Protein AF-A0A926PGA4-F1 (afdb_monomer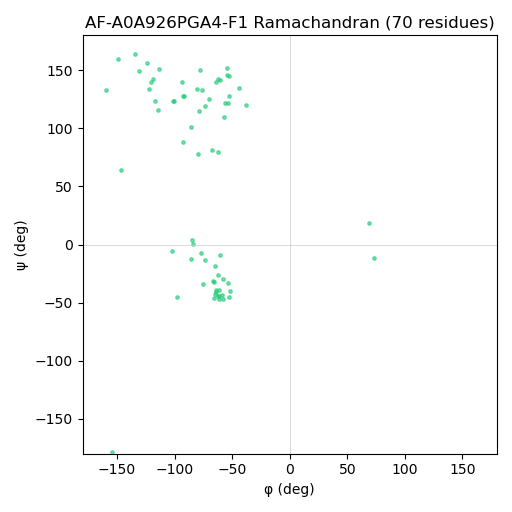)

Structure (mmCIF, N/CA/C/O backbone):
data_AF-A0A926PGA4-F1
#
_entry.id   AF-A0A926PGA4-F1
#
loop_
_atom_site.group_PDB
_atom_site.id
_atom_site.type_symbol
_atom_site.label_atom_id
_atom_site.label_alt_id
_atom_site.label_comp_id
_atom_site.label_asym_id
_atom_site.label_entity_id
_atom_site.label_seq_id
_atom_site.pdbx_PDB_ins_code
_atom_site.Cartn_x
_atom_site.Cartn_y
_atom_site.Cartn_z
_atom_site.occupancy
_atom_site.B_iso_or_equiv
_atom_site.auth_seq_id
_atom_site.auth_comp_id
_atom_site.auth_asym_id
_atom_site.auth_atom_id
_atom_site.pdbx_PDB_model_num
ATOM 1 N N . MET A 1 1 ? 22.662 -7.927 14.830 1.00 44.66 1 MET A N 1
ATOM 2 C CA . MET A 1 1 ? 21.879 -8.361 13.655 1.00 44.66 1 MET A CA 1
ATOM 3 C C . MET A 1 1 ? 20.485 -7.775 13.796 1.00 44.66 1 MET A C 1
ATOM 5 O O . MET A 1 1 ? 19.889 -8.017 14.840 1.00 44.66 1 MET A O 1
ATOM 9 N N . PRO A 1 2 ? 19.999 -6.945 12.859 1.00 51.06 2 PRO A N 1
ATOM 10 C CA . PRO A 1 2 ? 18.616 -6.477 12.907 1.00 51.06 2 PRO A CA 1
ATOM 11 C C . PRO A 1 2 ? 17.675 -7.677 12.746 1.00 51.06 2 PRO A C 1
ATOM 13 O O . PRO A 1 2 ? 17.974 -8.604 11.991 1.00 51.06 2 PRO A O 1
ATOM 16 N N . LEU A 1 3 ? 16.579 -7.693 13.505 1.00 54.66 3 LEU A N 1
ATOM 17 C CA . LEU A 1 3 ? 15.562 -8.737 13.386 1.00 54.66 3 LEU A CA 1
ATOM 18 C C . LEU A 1 3 ? 14.989 -8.717 11.957 1.00 54.66 3 LEU A C 1
ATOM 20 O O . LEU A 1 3 ? 14.739 -7.627 11.444 1.00 54.66 3 LEU A O 1
ATOM 24 N N . PRO A 1 4 ? 14.699 -9.876 11.335 1.00 57.78 4 PRO A N 1
ATOM 25 C CA . PRO A 1 4 ? 14.166 -9.956 9.965 1.00 57.78 4 PRO A CA 1
ATOM 26 C C . PRO A 1 4 ? 12.810 -9.247 9.775 1.00 57.78 4 PRO A C 1
ATOM 28 O O . PRO A 1 4 ? 12.354 -9.066 8.653 1.00 57.78 4 PRO A O 1
ATOM 31 N N . TRP A 1 5 ? 12.186 -8.812 10.872 1.00 52.47 5 TRP A N 1
ATOM 32 C CA . TRP A 1 5 ? 10.900 -8.116 10.916 1.00 52.47 5 TRP A CA 1
ATOM 33 C C . TRP A 1 5 ? 11.021 -6.602 11.117 1.00 52.47 5 TRP A C 1
ATOM 35 O O . TRP A 1 5 ? 10.019 -5.892 11.060 1.00 52.47 5 TRP A O 1
ATOM 45 N N . GLN A 1 6 ? 12.232 -6.080 11.336 1.00 50.66 6 GLN A N 1
ATOM 46 C CA . GLN A 1 6 ? 12.489 -4.651 11.192 1.00 50.66 6 GLN A CA 1
ATOM 47 C C . GLN A 1 6 ? 12.656 -4.374 9.707 1.00 50.66 6 GLN A C 1
ATOM 49 O O . GLN A 1 6 ? 13.773 -4.262 9.213 1.00 50.66 6 GLN A O 1
ATOM 54 N N . ASN A 1 7 ? 11.530 -4.316 8.996 1.00 56.34 7 ASN A N 1
ATOM 55 C CA . ASN A 1 7 ? 11.519 -3.860 7.619 1.00 56.34 7 ASN A CA 1
ATOM 56 C C . ASN A 1 7 ? 12.118 -2.443 7.628 1.00 56.34 7 ASN A C 1
ATOM 58 O O . ASN A 1 7 ? 11.498 -1.548 8.223 1.00 56.34 7 ASN A O 1
ATOM 62 N N . PRO A 1 8 ? 13.334 -2.225 7.087 1.00 62.22 8 PRO A N 1
ATOM 63 C CA . PRO A 1 8 ? 13.853 -0.876 6.975 1.00 62.22 8 PRO A CA 1
ATOM 64 C C . PRO A 1 8 ? 12.810 -0.054 6.221 1.00 62.22 8 PRO A C 1
ATOM 66 O O . PRO A 1 8 ? 12.086 -0.581 5.370 1.00 62.22 8 PRO A O 1
ATOM 69 N N . LEU A 1 9 ? 12.691 1.229 6.570 1.00 59.25 9 LEU A N 1
ATOM 70 C CA . LEU A 1 9 ? 11.870 2.150 5.789 1.00 59.25 9 LEU A CA 1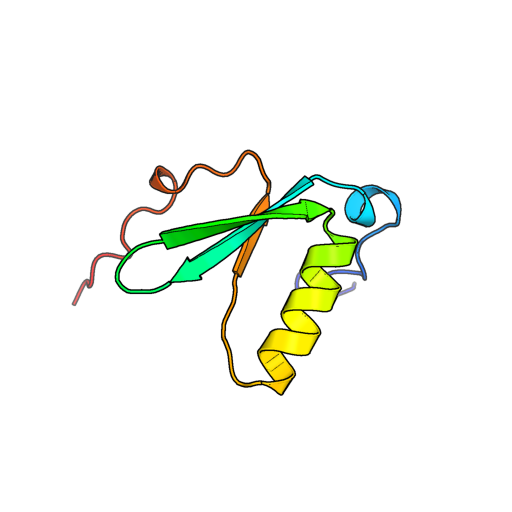
ATOM 71 C C . LEU A 1 9 ? 12.169 1.907 4.301 1.00 59.25 9 LEU A C 1
ATOM 73 O O . LEU A 1 9 ? 13.344 1.732 3.961 1.00 59.25 9 LEU A O 1
ATOM 77 N N . PRO A 1 10 ? 11.139 1.818 3.443 1.00 65.44 10 PRO A N 1
ATOM 78 C CA . PRO A 1 10 ? 11.343 1.457 2.051 1.00 65.44 10 PRO A CA 1
ATOM 79 C C . PRO A 1 10 ? 12.398 2.385 1.454 1.00 65.44 10 PRO A C 1
ATOM 81 O O . PRO A 1 10 ? 12.301 3.604 1.599 1.00 65.44 10 PRO A O 1
ATOM 84 N N . LEU A 1 11 ? 13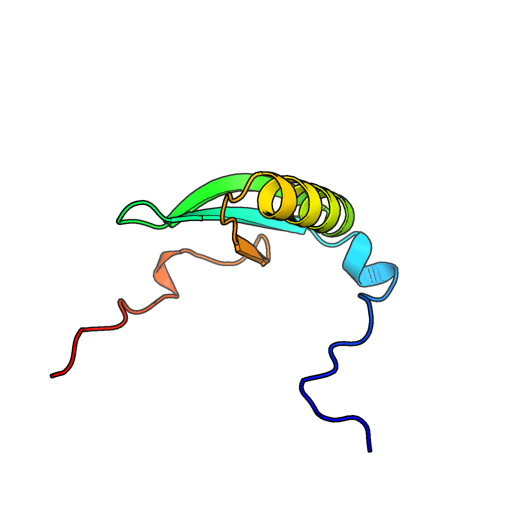.423 1.796 0.836 1.00 71.88 11 LEU A N 1
ATOM 85 C CA . LEU A 1 11 ? 14.434 2.548 0.097 1.00 71.88 11 LEU A CA 1
ATOM 86 C C . LEU A 1 11 ? 13.738 3.432 -0.948 1.00 71.88 11 LEU A C 1
ATOM 88 O O . LEU A 1 11 ? 12.669 3.077 -1.447 1.00 71.88 11 LEU A O 1
ATOM 92 N N . ASP A 1 12 ? 14.356 4.556 -1.304 1.00 72.50 12 ASP A N 1
ATOM 93 C CA . ASP A 1 12 ? 13.788 5.534 -2.246 1.00 72.50 12 ASP A CA 1
ATOM 94 C C . ASP A 1 12 ? 13.364 4.896 -3.585 1.00 72.50 12 ASP A C 1
ATOM 96 O O . ASP A 1 12 ? 12.326 5.213 -4.161 1.00 72.50 12 ASP A O 1
ATOM 100 N N . GLU A 1 13 ? 14.096 3.873 -4.021 1.00 70.25 13 GLU A N 1
ATOM 101 C CA . GLU A 1 13 ? 13.747 3.064 -5.187 1.00 70.25 13 GLU A CA 1
ATOM 102 C C . GLU A 1 13 ? 12.400 2.331 -5.018 1.00 70.25 13 GLU A C 1
ATOM 104 O O . GLU A 1 13 ? 11.513 2.424 -5.874 1.00 70.25 13 GLU A O 1
ATOM 109 N N . TYR A 1 14 ? 12.176 1.687 -3.868 1.00 73.81 14 TYR A N 1
ATOM 110 C CA . TYR A 1 14 ? 10.920 0.997 -3.556 1.00 73.81 14 TYR A CA 1
ATOM 111 C C . TYR A 1 14 ? 9.739 1.958 -3.432 1.00 73.81 14 TYR A C 1
ATOM 113 O O . TYR A 1 14 ? 8.621 1.622 -3.815 1.00 73.81 14 TYR A O 1
ATOM 121 N N . ILE A 1 15 ? 9.975 3.181 -2.957 1.00 79.75 15 ILE A N 1
ATOM 122 C CA . ILE A 1 15 ? 8.963 4.239 -2.828 1.00 79.75 15 ILE A CA 1
ATOM 123 C C . ILE A 1 15 ? 8.316 4.568 -4.191 1.00 79.75 15 ILE A C 1
ATOM 125 O O . ILE A 1 15 ? 7.126 4.912 -4.249 1.00 79.75 15 ILE A O 1
ATOM 129 N N . THR A 1 16 ? 9.059 4.396 -5.291 1.00 85.06 16 THR A N 1
ATOM 130 C CA . THR A 1 16 ? 8.566 4.601 -6.664 1.00 85.06 16 THR A CA 1
ATOM 131 C C . THR A 1 16 ? 7.863 3.386 -7.277 1.00 85.06 16 THR A C 1
ATOM 133 O O . THR A 1 16 ? 7.170 3.541 -8.289 1.00 85.06 16 THR A O 1
ATOM 136 N N . SER A 1 17 ? 7.981 2.207 -6.655 1.00 87.88 17 SER A N 1
ATOM 137 C CA . SER A 1 17 ? 7.410 0.953 -7.157 1.00 87.88 17 SER A CA 1
ATOM 138 C C . SER A 1 17 ? 5.886 1.018 -7.247 1.00 87.88 17 SER A C 1
ATOM 140 O O . SER A 1 17 ? 5.220 1.625 -6.400 1.00 87.88 17 SER A O 1
ATOM 142 N N . ARG A 1 18 ? 5.321 0.396 -8.289 1.00 91.31 18 ARG A N 1
ATOM 143 C CA . ARG A 1 18 ? 3.868 0.294 -8.462 1.00 91.31 18 ARG A CA 1
ATOM 144 C C . ARG A 1 18 ? 3.302 -0.765 -7.524 1.00 91.31 18 ARG A C 1
ATOM 146 O O . ARG A 1 18 ? 3.795 -1.885 -7.454 1.00 91.31 18 ARG A O 1
ATOM 153 N N . VAL A 1 19 ? 2.225 -0.397 -6.851 1.00 91.31 19 VAL A N 1
ATOM 154 C CA . VAL A 1 19 ? 1.475 -1.245 -5.932 1.00 91.31 19 VAL A CA 1
ATOM 155 C C . VAL A 1 19 ? -0.013 -1.098 -6.195 1.00 91.31 19 VAL A C 1
ATOM 157 O O . VAL A 1 19 ? -0.465 -0.141 -6.833 1.00 91.31 19 VAL A O 1
ATOM 160 N N . VAL A 1 20 ? -0.777 -2.040 -5.670 1.00 90.88 20 VAL A N 1
ATOM 161 C CA . VAL A 1 20 ? -2.232 -2.048 -5.688 1.00 90.88 20 VAL A CA 1
ATOM 162 C C . VAL A 1 20 ? -2.750 -2.110 -4.257 1.00 90.88 20 VAL A C 1
ATOM 164 O O . VAL A 1 20 ? -2.263 -2.862 -3.414 1.00 90.88 20 VAL A O 1
ATOM 167 N N . ILE A 1 21 ? -3.723 -1.255 -3.977 1.00 90.12 21 ILE A N 1
ATOM 168 C CA . ILE A 1 21 ? -4.423 -1.199 -2.703 1.00 90.12 21 ILE A CA 1
ATOM 169 C C . ILE A 1 21 ? -5.662 -2.068 -2.819 1.00 90.12 21 ILE A C 1
ATOM 171 O O . ILE A 1 21 ? -6.472 -1.863 -3.725 1.00 90.12 21 ILE A O 1
ATOM 175 N N . TYR A 1 22 ? -5.826 -2.979 -1.873 1.00 89.38 22 TYR A N 1
ATOM 176 C CA . TYR A 1 22 ? -6.979 -3.847 -1.745 1.00 89.38 22 TYR A CA 1
ATOM 177 C C . TYR A 1 22 ? -7.784 -3.530 -0.487 1.00 89.38 22 TYR A C 1
ATOM 179 O O . TYR A 1 22 ? -7.249 -3.103 0.540 1.00 89.38 22 TYR A O 1
ATOM 187 N N . TYR A 1 23 ? -9.083 -3.793 -0.576 1.00 87.44 23 TYR A N 1
ATOM 188 C CA . TYR A 1 23 ? -9.996 -3.866 0.556 1.00 87.44 23 TYR A CA 1
ATOM 189 C C . TYR A 1 23 ? -10.620 -5.254 0.606 1.00 87.44 23 TYR A C 1
ATOM 191 O O . TYR A 1 23 ? -10.962 -5.825 -0.433 1.00 87.44 23 TYR A O 1
ATOM 199 N N . TYR A 1 24 ? -10.753 -5.792 1.814 1.00 83.69 24 TYR A N 1
ATOM 200 C CA . TYR A 1 24 ? -11.339 -7.103 2.029 1.00 83.69 24 TYR A CA 1
ATOM 201 C C . TYR A 1 24 ? -12.793 -6.972 2.486 1.00 83.69 24 TYR A C 1
ATOM 203 O O . TYR A 1 24 ? -13.093 -6.328 3.489 1.00 83.69 24 TYR A O 1
ATOM 211 N N . SER A 1 25 ? -13.703 -7.599 1.740 1.00 84.44 25 SER A N 1
ATOM 212 C CA . SER A 1 25 ? -15.137 -7.642 2.057 1.00 84.44 25 SER A CA 1
ATOM 213 C C . SER A 1 25 ? -15.737 -8.975 1.612 1.00 84.44 25 SER A C 1
ATOM 215 O O . SER A 1 25 ? -16.486 -9.052 0.642 1.00 84.44 25 SER A O 1
ATOM 217 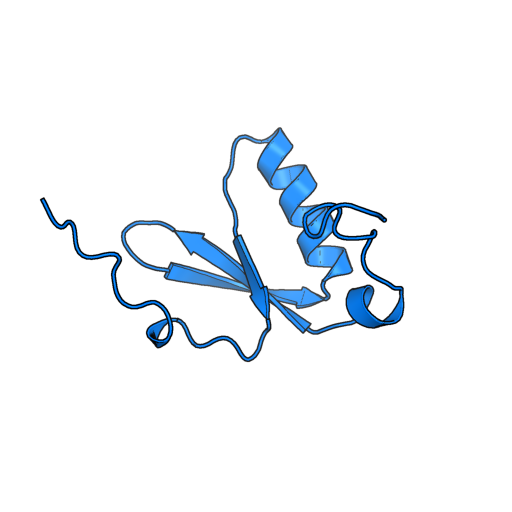N N . GLY A 1 26 ? -15.278 -10.068 2.227 1.00 85.56 26 GLY A N 1
ATOM 218 C CA . GLY A 1 26 ? -15.598 -11.442 1.801 1.00 85.56 26 GLY A CA 1
ATOM 219 C C . GLY A 1 26 ? -14.891 -11.889 0.514 1.00 85.56 26 GLY A C 1
ATOM 220 O O . GLY A 1 26 ? -14.885 -13.069 0.195 1.00 85.56 26 GLY A O 1
ATOM 221 N N . ARG A 1 27 ? -14.266 -10.952 -0.202 1.00 83.56 27 ARG A N 1
ATOM 222 C CA . ARG A 1 27 ? -13.309 -11.170 -1.289 1.00 83.56 27 ARG A CA 1
ATOM 223 C C . ARG A 1 27 ? -12.310 -10.018 -1.326 1.00 83.56 27 ARG A C 1
ATOM 225 O O . ARG A 1 27 ? -12.604 -8.929 -0.822 1.00 83.56 27 ARG A O 1
ATOM 232 N N . TRP A 1 28 ? -11.162 -10.245 -1.952 1.00 84.50 28 TRP A N 1
ATOM 233 C CA . TRP A 1 28 ? -10.180 -9.202 -2.235 1.00 84.50 28 TRP A CA 1
ATOM 234 C C . TRP A 1 28 ? -10.677 -8.302 -3.368 1.00 84.50 28 TRP A C 1
ATOM 236 O O . TRP A 1 28 ? -10.920 -8.767 -4.479 1.00 84.50 28 TRP A O 1
ATOM 246 N N . ILE A 1 29 ? -10.851 -7.010 -3.085 1.00 86.06 29 ILE A N 1
ATOM 247 C CA . ILE A 1 29 ? -11.309 -6.021 -4.067 1.00 86.06 29 ILE A CA 1
ATOM 248 C C . ILE A 1 29 ? -10.178 -5.019 -4.321 1.00 86.06 29 ILE A C 1
ATOM 250 O O . ILE A 1 29 ? -9.818 -4.288 -3.392 1.00 86.06 29 ILE A O 1
ATOM 254 N N . PRO A 1 30 ? -9.618 -4.948 -5.543 1.00 87.44 30 PRO A N 1
ATOM 255 C CA . PRO A 1 30 ? -8.631 -3.933 -5.875 1.00 87.44 30 PRO A CA 1
ATOM 256 C C . PRO A 1 30 ? -9.321 -2.568 -5.950 1.00 87.44 30 PRO A C 1
ATOM 258 O O . PRO A 1 30 ? -10.295 -2.380 -6.675 1.00 87.44 30 PRO A O 1
ATOM 261 N N . ILE A 1 31 ? -8.815 -1.602 -5.191 1.00 88.12 31 ILE A N 1
ATOM 262 C CA . ILE A 1 31 ? -9.359 -0.242 -5.134 1.00 88.12 31 ILE A CA 1
ATOM 263 C C . ILE A 1 31 ? -8.566 0.688 -6.047 1.00 88.12 31 ILE A C 1
ATOM 265 O O . ILE A 1 31 ? -9.137 1.534 -6.735 1.00 88.12 31 ILE A O 1
ATOM 269 N N . LYS A 1 32 ? -7.229 0.601 -5.997 1.00 88.25 32 LYS A N 1
ATOM 270 C CA . LYS A 1 32 ? -6.368 1.604 -6.629 1.00 88.25 32 LYS A CA 1
ATOM 271 C C . LYS A 1 32 ? -4.960 1.101 -6.899 1.00 88.25 32 LYS A C 1
ATOM 273 O O . LYS A 1 32 ? -4.299 0.620 -5.987 1.00 88.25 32 LYS A O 1
ATOM 278 N N . TYR A 1 33 ? -4.469 1.352 -8.108 1.00 91.38 33 TYR A N 1
ATOM 279 C CA . TYR A 1 33 ? -3.055 1.229 -8.455 1.00 91.38 33 TYR A CA 1
ATOM 280 C C . TYR A 1 33 ? -2.354 2.575 -8.250 1.00 91.38 33 TYR A C 1
ATOM 282 O O . TYR A 1 33 ? -2.814 3.611 -8.740 1.00 91.38 33 TYR A O 1
ATOM 290 N N . CYS A 1 34 ? -1.255 2.595 -7.503 1.00 90.44 34 CYS A N 1
ATOM 291 C CA . CYS A 1 34 ? -0.464 3.801 -7.265 1.00 90.44 34 CYS A CA 1
ATOM 292 C C . CYS A 1 34 ? 0.998 3.458 -6.946 1.00 90.44 34 CYS A C 1
ATOM 294 O O . CYS A 1 34 ? 1.401 2.301 -6.991 1.00 90.44 34 CYS A O 1
ATOM 296 N N . ARG A 1 35 ? 1.826 4.473 -6.676 1.00 92.44 35 ARG A N 1
ATOM 297 C CA . ARG A 1 35 ? 3.192 4.258 -6.173 1.00 92.44 35 ARG A CA 1
ATOM 298 C C . ARG A 1 35 ? 3.162 3.935 -4.683 1.00 92.44 35 ARG A C 1
ATOM 300 O O . ARG A 1 35 ? 2.304 4.468 -3.972 1.00 92.44 35 ARG A O 1
ATOM 307 N N . LEU A 1 36 ? 4.129 3.152 -4.207 1.00 89.56 36 LEU A N 1
ATOM 308 C CA . LEU A 1 36 ? 4.231 2.743 -2.805 1.00 89.56 36 LEU A CA 1
ATOM 309 C C . LEU A 1 36 ? 4.180 3.937 -1.843 1.00 89.56 36 LEU A C 1
ATOM 311 O O . LEU A 1 36 ? 3.462 3.874 -0.848 1.00 89.56 36 LEU A O 1
ATOM 315 N N . ILE A 1 37 ? 4.828 5.060 -2.175 1.00 90.12 37 ILE A N 1
ATOM 316 C CA . ILE A 1 37 ? 4.742 6.288 -1.363 1.00 90.12 37 ILE A CA 1
ATOM 317 C C . ILE A 1 37 ? 3.307 6.722 -1.090 1.00 90.12 37 ILE A C 1
ATOM 319 O O . ILE A 1 37 ? 2.935 7.027 0.042 1.00 90.12 37 ILE A O 1
ATOM 323 N N . LYS A 1 38 ? 2.471 6.692 -2.130 1.00 90.81 38 LYS A N 1
ATOM 324 C CA . LYS A 1 38 ? 1.091 7.144 -2.038 1.00 90.81 38 LYS A CA 1
ATOM 325 C C . LYS A 1 38 ? 0.232 6.126 -1.309 1.00 90.81 38 LYS A C 1
ATOM 327 O O . LYS A 1 38 ? -0.686 6.509 -0.590 1.00 90.81 38 LYS A O 1
ATOM 332 N N . ALA A 1 39 ? 0.532 4.842 -1.479 1.00 91.19 39 ALA A N 1
ATOM 333 C CA . ALA A 1 39 ? -0.125 3.779 -0.739 1.00 91.19 39 ALA A CA 1
ATOM 334 C C . ALA A 1 39 ? 0.169 3.875 0.766 1.00 91.19 39 ALA A C 1
ATOM 336 O O . ALA A 1 39 ? -0.753 3.755 1.564 1.00 91.19 39 ALA A O 1
ATOM 337 N N . ILE A 1 40 ? 1.408 4.190 1.157 1.00 89.19 40 ILE A N 1
ATOM 338 C CA . ILE A 1 40 ? 1.788 4.405 2.562 1.00 89.19 40 ILE A CA 1
ATOM 339 C C . ILE A 1 40 ? 1.036 5.597 3.164 1.00 89.19 40 ILE A C 1
ATOM 341 O O . ILE A 1 40 ? 0.522 5.491 4.277 1.00 89.19 40 ILE A O 1
ATOM 345 N N . GLU A 1 41 ? 0.940 6.718 2.442 1.00 91.06 41 GLU A N 1
ATOM 346 C CA . GLU A 1 41 ? 0.130 7.866 2.874 1.00 91.06 41 GLU A CA 1
ATOM 347 C C . GLU A 1 41 ? -1.337 7.471 3.089 1.00 91.06 41 GLU A C 1
ATOM 349 O O . GLU A 1 41 ? -1.920 7.780 4.128 1.00 91.06 41 GLU A O 1
ATOM 354 N N . LEU A 1 42 ? -1.922 6.744 2.132 1.00 90.50 42 LEU A N 1
ATOM 355 C CA . LEU A 1 42 ? -3.305 6.279 2.219 1.00 90.50 42 LEU A CA 1
ATOM 356 C C . LEU A 1 42 ? -3.512 5.305 3.380 1.00 90.50 42 LEU A C 1
ATOM 358 O O . LEU A 1 42 ? -4.516 5.414 4.071 1.00 90.50 42 LEU A O 1
ATOM 362 N N . TYR A 1 43 ? -2.562 4.405 3.637 1.00 90.25 43 TYR A N 1
ATOM 363 C CA . TYR A 1 43 ? -2.624 3.474 4.763 1.00 90.25 43 TYR A CA 1
ATOM 364 C C . TYR A 1 43 ? -2.575 4.200 6.104 1.00 90.25 43 TYR A C 1
ATOM 366 O O . TYR A 1 43 ? -3.350 3.888 7.004 1.00 90.25 43 TYR A O 1
ATOM 374 N N . ARG A 1 44 ? -1.712 5.214 6.237 1.00 90.06 44 ARG A N 1
ATOM 375 C CA . ARG A 1 44 ? -1.654 6.043 7.449 1.00 90.06 44 ARG A CA 1
ATOM 376 C C . ARG A 1 44 ? -2.978 6.770 7.688 1.00 90.06 44 ARG A C 1
ATOM 378 O O . ARG A 1 44 ? -3.473 6.734 8.808 1.00 90.06 44 ARG A O 1
ATOM 385 N N . ASN A 1 45 ? -3.569 7.355 6.647 1.00 90.44 45 ASN A N 1
ATOM 386 C CA . ASN A 1 45 ? -4.868 8.027 6.750 1.00 90.44 45 ASN A CA 1
ATOM 387 C C .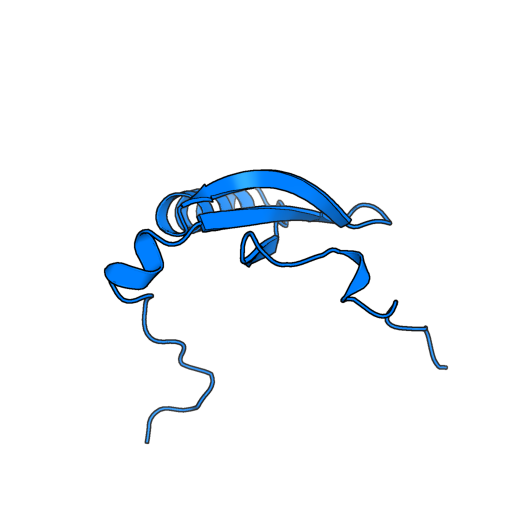 ASN A 1 45 ? -6.000 7.039 7.070 1.00 90.44 45 ASN A C 1
ATOM 389 O O . ASN A 1 45 ? -6.775 7.276 7.989 1.00 90.44 45 ASN A O 1
ATOM 393 N N . ALA A 1 46 ? -6.052 5.898 6.380 1.00 89.19 46 ALA A N 1
ATOM 394 C CA . ALA A 1 46 ? -7.044 4.852 6.621 1.00 89.19 46 ALA A CA 1
ATOM 395 C C . ALA A 1 46 ? -6.974 4.329 8.061 1.00 89.19 46 ALA A C 1
ATOM 397 O O . ALA A 1 46 ? -8.001 4.220 8.725 1.00 89.19 46 ALA A O 1
ATOM 398 N N . LYS A 1 47 ? -5.761 4.106 8.582 1.00 88.12 47 LYS A N 1
ATOM 399 C CA . LYS A 1 47 ? -5.544 3.687 9.969 1.00 88.12 47 LYS A CA 1
ATOM 400 C C . LYS A 1 47 ? -6.063 4.715 10.977 1.00 88.12 47 LYS A C 1
ATOM 402 O O . LYS A 1 47 ? -6.635 4.322 11.989 1.00 88.12 47 LYS A O 1
ATOM 407 N N . LEU A 1 48 ? -5.888 6.012 10.708 1.00 90.75 48 LEU A N 1
ATOM 408 C CA . LEU A 1 48 ? -6.450 7.082 11.544 1.00 90.75 48 LEU A CA 1
ATOM 409 C C . LEU A 1 48 ? -7.986 7.111 11.497 1.00 90.75 48 LEU A C 1
ATOM 411 O O . LEU A 1 48 ? -8.617 7.442 12.495 1.00 90.75 48 LEU A O 1
ATOM 415 N N . GLU A 1 49 ? -8.585 6.725 10.371 1.00 91.19 49 GLU A N 1
ATOM 416 C CA . GLU A 1 49 ? -10.039 6.604 10.194 1.00 91.19 49 GLU A CA 1
ATOM 417 C C . GLU A 1 49 ? -10.619 5.260 10.677 1.00 91.19 49 GLU A C 1
ATOM 419 O O . GLU A 1 49 ? -11.819 5.027 10.539 1.00 91.19 49 GLU A O 1
ATOM 424 N N . GLY A 1 50 ? -9.793 4.351 11.208 1.00 89.19 50 GLY A N 1
ATOM 425 C CA . GLY A 1 50 ? -10.226 3.005 11.605 1.00 89.19 50 GLY A CA 1
ATOM 426 C C . GLY A 1 50 ? -10.594 2.093 10.427 1.00 89.19 50 GLY A C 1
ATOM 427 O O . GLY A 1 50 ? -11.290 1.097 10.610 1.00 89.19 50 GLY A O 1
ATOM 428 N N . ARG A 1 51 ? -10.146 2.426 9.212 1.00 87.25 51 ARG A N 1
ATOM 429 C CA . ARG A 1 51 ? -10.313 1.601 8.012 1.00 87.25 51 ARG A CA 1
ATOM 430 C C . ARG A 1 51 ? -9.095 0.711 7.811 1.00 87.25 51 ARG A C 1
ATOM 432 O O . ARG A 1 51 ? -7.955 1.158 7.938 1.00 87.25 51 ARG A O 1
ATOM 439 N N . GLU A 1 52 ? -9.344 -0.523 7.401 1.00 88.00 52 GLU A N 1
ATOM 440 C CA . GLU A 1 52 ? -8.292 -1.468 7.051 1.00 88.00 52 GLU A CA 1
ATOM 441 C C . GLU A 1 52 ? -8.140 -1.551 5.530 1.00 88.00 52 GLU A C 1
ATOM 443 O O . GLU A 1 52 ? -9.102 -1.807 4.802 1.00 88.00 52 GLU A O 1
ATOM 448 N N . ILE A 1 53 ? -6.926 -1.287 5.048 1.00 88.81 53 ILE A N 1
ATOM 449 C CA . ILE A 1 53 ? -6.546 -1.451 3.645 1.00 88.81 53 ILE A CA 1
ATOM 450 C C . ILE A 1 53 ? -5.237 -2.225 3.575 1.00 88.81 53 ILE A C 1
ATOM 452 O O . ILE A 1 53 ? -4.378 -2.094 4.449 1.00 88.81 53 ILE A O 1
ATOM 456 N N . PHE A 1 54 ? -5.068 -2.981 2.499 1.00 87.62 54 PHE A N 1
ATOM 457 C CA . PHE A 1 54 ? -3.905 -3.829 2.275 1.00 87.62 54 PHE A CA 1
ATOM 458 C C . PHE A 1 54 ? -3.175 -3.377 1.016 1.00 87.62 54 PHE A C 1
ATOM 460 O O . PHE A 1 54 ? -3.804 -2.955 0.049 1.00 87.62 54 PHE A O 1
ATOM 467 N N . ILE A 1 55 ? -1.846 -3.427 1.027 1.00 88.75 55 ILE A N 1
ATOM 468 C CA . ILE A 1 55 ? -1.007 -2.975 -0.087 1.00 88.75 55 ILE A CA 1
ATOM 469 C C . ILE A 1 55 ? -0.238 -4.183 -0.606 1.00 88.75 55 ILE A C 1
ATOM 471 O O . ILE A 1 55 ? 0.501 -4.806 0.153 1.00 88.75 55 ILE A O 1
ATOM 475 N N . PHE A 1 56 ? -0.382 -4.472 -1.894 1.00 85.94 56 PHE A N 1
ATOM 476 C CA . PHE A 1 56 ? 0.308 -5.564 -2.574 1.00 8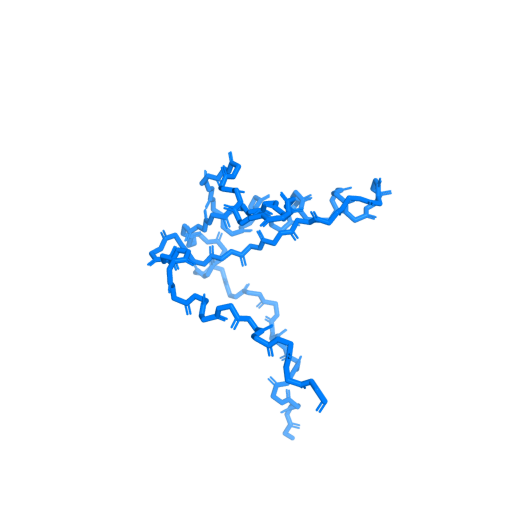5.94 56 PHE A CA 1
ATOM 477 C C . PHE A 1 56 ? 1.106 -5.039 -3.775 1.00 85.94 56 PHE A C 1
ATOM 479 O O . PHE A 1 56 ? 0.773 -3.977 -4.313 1.00 85.94 56 PHE A O 1
ATOM 486 N N . PRO A 1 57 ? 2.156 -5.749 -4.221 1.00 86.94 57 PRO A N 1
ATOM 487 C CA . PRO A 1 57 ? 2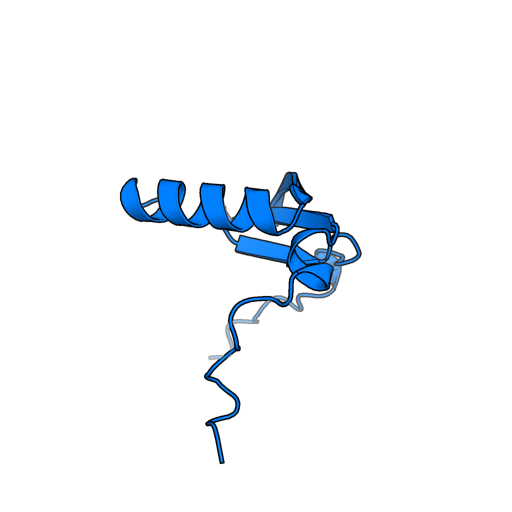.810 -5.465 -5.498 1.00 86.94 57 PRO A CA 1
ATOM 488 C C . PRO A 1 57 ? 1.798 -5.430 -6.650 1.00 86.94 57 PRO A C 1
ATOM 490 O O . PRO A 1 57 ? 0.824 -6.176 -6.638 1.00 86.94 57 PRO A O 1
ATOM 493 N N . ALA A 1 58 ? 2.006 -4.567 -7.648 1.00 84.25 58 ALA A N 1
ATOM 494 C CA . ALA A 1 58 ? 1.062 -4.437 -8.765 1.00 84.25 58 ALA A CA 1
ATOM 495 C C . ALA A 1 58 ? 0.917 -5.723 -9.600 1.00 84.25 58 ALA A C 1
ATOM 497 O O . ALA A 1 58 ? -0.140 -5.935 -10.187 1.00 84.25 58 ALA A O 1
ATOM 498 N N . ASP A 1 59 ? 1.951 -6.565 -9.610 1.00 81.50 59 ASP A N 1
ATOM 499 C CA . ASP A 1 59 ? 1.981 -7.852 -10.313 1.00 81.50 59 ASP A CA 1
ATOM 500 C C . ASP A 1 59 ? 1.367 -8.998 -9.487 1.00 81.50 59 ASP A C 1
ATOM 502 O O . ASP A 1 59 ? 1.405 -10.157 -9.892 1.00 81.50 59 ASP A O 1
ATOM 506 N N . PHE A 1 60 ? 0.815 -8.689 -8.309 1.00 75.19 60 PHE A N 1
ATOM 507 C CA . PHE A 1 60 ? 0.189 -9.670 -7.436 1.00 75.19 60 PHE A CA 1
ATOM 508 C C . PHE A 1 60 ? -1.219 -10.024 -7.933 1.00 75.19 60 PHE A C 1
ATOM 510 O O . PHE A 1 60 ? -2.124 -9.182 -7.913 1.00 75.19 60 PHE A O 1
ATOM 517 N N . ASN A 1 61 ? -1.411 -11.279 -8.347 1.00 66.25 61 ASN A N 1
ATOM 518 C CA . ASN A 1 61 ? -2.725 -11.822 -8.678 1.00 66.25 61 ASN A CA 1
ATOM 519 C C . ASN A 1 61 ? -3.464 -12.239 -7.404 1.00 66.25 61 ASN A C 1
ATOM 521 O O . ASN A 1 61 ? -2.915 -12.910 -6.539 1.00 66.25 61 ASN A O 1
ATOM 525 N N . SER A 1 62 ? -4.739 -11.874 -7.289 1.00 60.28 62 SER A N 1
ATOM 526 C CA . SER A 1 62 ? -5.571 -12.249 -6.138 1.00 60.28 62 SER A CA 1
ATOM 527 C C . SER A 1 62 ? -5.826 -13.758 -6.024 1.00 60.28 62 SER A C 1
ATOM 529 O O . SER A 1 62 ? -6.173 -14.212 -4.939 1.00 60.28 62 SER A O 1
ATOM 531 N N . ASP A 1 63 ? -5.632 -14.518 -7.108 1.00 64.31 63 ASP A N 1
ATOM 532 C CA . ASP A 1 63 ? -5.714 -15.988 -7.121 1.00 64.31 63 ASP A CA 1
ATOM 533 C C . ASP A 1 63 ? -4.511 -16.670 -6.438 1.00 64.31 63 ASP A C 1
ATOM 535 O O . ASP A 1 63 ? -4.571 -17.859 -6.140 1.00 64.31 63 ASP A O 1
ATOM 539 N N . ASP A 1 64 ? -3.425 -15.935 -6.155 1.00 61.31 64 ASP A N 1
ATOM 540 C CA . ASP A 1 64 ? -2.249 -16.457 -5.435 1.00 61.31 64 ASP A CA 1
ATOM 541 C C . ASP A 1 64 ? -2.479 -16.584 -3.919 1.00 61.31 64 ASP A C 1
ATOM 543 O O . ASP A 1 64 ? -1.636 -17.131 -3.209 1.00 61.31 64 ASP A O 1
ATOM 547 N N . PHE A 1 65 ? -3.607 -16.092 -3.392 1.00 61.12 65 PHE A N 1
ATOM 548 C CA . PHE A 1 65 ? -4.042 -16.460 -2.047 1.00 61.12 65 PHE A CA 1
ATOM 549 C C . PHE A 1 65 ? -4.846 -17.758 -2.138 1.00 61.12 65 PHE A C 1
ATOM 551 O O . PHE A 1 65 ? -6.035 -17.687 -2.463 1.00 61.12 65 PHE A O 1
ATOM 558 N N . PRO A 1 66 ? -4.270 -18.934 -1.805 1.00 52.78 66 PRO A N 1
ATOM 559 C CA . PRO A 1 66 ? -5.112 -20.040 -1.403 1.00 52.78 66 PRO A CA 1
ATOM 560 C C . PRO A 1 66 ? -5.940 -19.520 -0.233 1.00 52.78 66 PRO A C 1
ATOM 562 O O . PRO A 1 66 ? -5.401 -18.991 0.746 1.00 52.78 66 PRO A O 1
ATOM 565 N N . GLU A 1 67 ? -7.256 -19.582 -0.404 1.00 52.31 67 GLU A N 1
ATOM 566 C CA . GLU A 1 67 ? -8.230 -19.410 0.657 1.00 52.31 67 GLU A CA 1
ATOM 567 C C . GLU A 1 67 ? -7.639 -20.081 1.899 1.00 52.31 67 GLU A C 1
ATOM 569 O O . GLU A 1 67 ? -7.221 -21.240 1.836 1.00 52.31 67 GLU A O 1
ATOM 574 N N . LEU A 1 68 ? -7.445 -19.316 2.980 1.00 54.25 68 LEU A N 1
ATOM 575 C CA . LEU A 1 68 ? -6.980 -19.876 4.242 1.00 54.25 68 LEU A CA 1
ATOM 576 C C . LEU A 1 68 ? -8.139 -20.745 4.733 1.00 54.25 68 LEU A C 1
ATOM 578 O O . LEU A 1 68 ? -9.007 -20.284 5.477 1.00 54.25 68 LEU A O 1
ATOM 582 N N . ASP A 1 69 ? -8.202 -21.957 4.187 1.00 46.38 69 ASP A N 1
ATOM 583 C CA . ASP A 1 69 ? -9.204 -22.950 4.479 1.00 46.38 69 ASP A CA 1
ATOM 584 C C . ASP A 1 69 ? -9.194 -23.118 5.984 1.00 46.38 69 ASP A C 1
ATOM 586 O O . ASP A 1 69 ? -8.169 -23.382 6.624 1.00 46.38 69 ASP A O 1
ATOM 590 N N . LYS A 1 70 ? -10.374 -22.873 6.536 1.00 46.88 70 LYS A N 1
ATOM 591 C CA . LYS A 1 70 ? -10.722 -23.061 7.929 1.00 46.88 70 LYS A CA 1
ATOM 592 C C . LYS A 1 70 ? -10.580 -24.553 8.248 1.00 46.88 70 LYS A C 1
ATOM 594 O O . LYS A 1 70 ? -11.569 -25.271 8.272 1.00 46.88 70 LYS A O 1
ATOM 599 N N . ASN A 1 71 ? -9.360 -25.016 8.478 1.00 42.88 71 ASN A N 1
ATOM 600 C CA . ASN A 1 71 ? -9.083 -26.286 9.141 1.00 42.88 71 ASN A CA 1
ATOM 601 C C . ASN A 1 71 ? -8.915 -25.944 10.629 1.00 42.88 71 ASN A C 1
ATOM 603 O O . ASN A 1 71 ? -7.913 -25.342 11.010 1.00 42.88 71 ASN A O 1
ATOM 607 N N . ASN A 1 72 ? -10.019 -25.947 11.381 1.00 44.28 72 ASN A N 1
ATOM 608 C CA . ASN A 1 72 ? -10.549 -27.093 12.137 1.00 44.28 72 ASN A CA 1
ATOM 609 C C . ASN A 1 72 ? -9.710 -27.373 13.385 1.00 44.28 72 ASN A C 1
ATOM 611 O O . ASN A 1 72 ? -8.619 -27.963 13.238 1.00 44.28 72 ASN A O 1
#

Solvent-accessible surface area (backbone atoms only — not comparable to full-atom values): 4556 Å² total; per-residue (Å²): 130,83,59,95,79,66,71,68,78,72,51,76,70,54,34,64,35,60,21,30,32,30,38,79,75,100,49,86,39,82,77,46,78,45,35,35,53,59,50,53,53,49,45,56,52,30,53,75,71,75,44,80,69,45,80,43,56,58,87,62,59,80,80,75,55,72,73,83,70,86,77,128

Secondary structure (DSSP, 8-state):
---TT------HHHHTSEEEEEEESSSEEEEEEEEHHHHHHHHHHHHHTT---EEEETT--GGGS-------
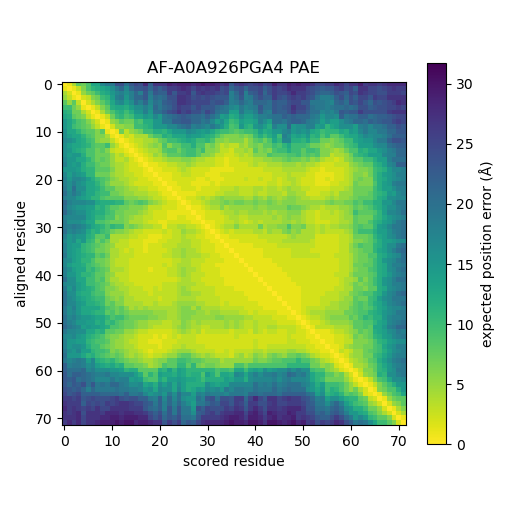
Foldseek 3Di:
DDDPPPPDDDDPVQQQAWKWKWDDDVATDTDDIDGNVVVVVVCVVCVVVVHDIDIGHPPDDSVVDPDPPPDD

Mean predicted aligned error: 10.17 Å

Sequence (72 aa):
MPLPWQNPLPLDEYITSRVVIYYYSGRWIPIKYCRLIKAIELYRNAKLEGREIFIFPADFNSDDFPELDKNN

Radius of gyration: 14.15 Å; Cα contacts (8 Å, |Δi|>4): 75; chains: 1; bounding box: 38×35×24 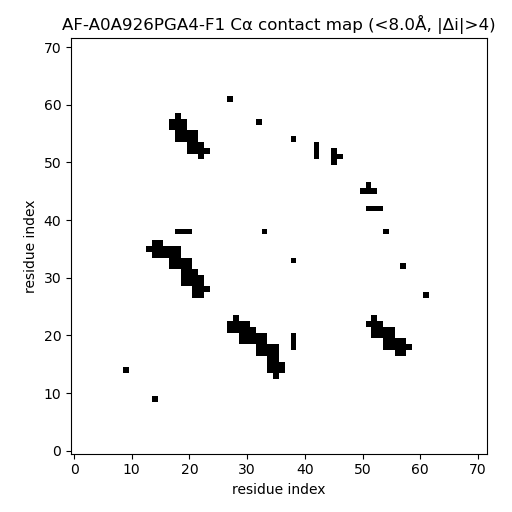Å

pLDDT: mean 76.96, std 15.79, range [42.88, 92.44]

Nearest PDB structures (foldseek):
  2jve-assembly1_A  TM=5.925E-01  e=9.520E+00  Notophthalmus viridescens
  1bgw-assembly1_A  TM=4.719E-01  e=5.698E+00  Saccharomyces cerevisiae
  7t4v-assembly2_B  TM=5.640E-01  e=8.928E+00  Homo sapiens